Protein AF-A0A3B9F8X1-F1 (afdb_monomer)

pLDDT: mean 88.47, std 6.92, range [60.22, 96.12]

Nearest PDB structures (foldseek):
  6c6h-assembly1_A  TM=3.213E-01  e=1.861E+00  Mus musculus
  7zj1-assembly1_A  TM=3.975E-01  e=7.612E+00  Homo sapiens
  6be0-assembly1_A  TM=2.761E-01  e=8.705E+00  Salmonella enterica subsp. enterica serovar Typhimurium str. ST4/74

Solvent-accessible surface area (backbone atoms only — not comparable to full-atom values): 4940 Å² total; per-residue (Å²): 94,78,88,54,51,75,66,57,48,47,54,54,51,52,49,54,51,52,54,48,43,54,53,40,42,77,72,52,28,76,51,58,68,42,68,51,89,43,48,67,57,40,54,57,55,53,72,69,40,88,59,82,60,49,76,48,80,40,71,68,57,95,74,53,53,75,53,57,44,43,32,31,44,37,34,26,51,94,91,39,82,76,52,58,76

Mean predicted aligned error: 4.42 Å

Secondary structure (DSSP, 8-state):
-TT--HHHHHHHHHHHHHHHHHHHHHTT--SPEEE-TTHHHHHHHHHT--S--EEEEEESS---SSS-EEEEEEEEETTEEEEE-

Sequence (85 aa):
PKTMTSYQLRQRLELLISASQFRARNAGILESIEVDSTFLQFMAQINKQKQAIEIRAVAAQNTYTAGPLKVKLIAMYHGKLIFST

Radius of gyration: 13.32 Å; Cα contacts (8 Å, |Δi|>4): 123; chains: 1; bounding box: 28×22×37 Å

Foldseek 3Di:
DQPDDLVRVVVVVVVQLVVVQVVCVVVLAPDEEDEDPCVVVVSVVVNPDPDDWDKHWDFPDDDDNPDHGYIKIFIGDPNDTDDID

Structure (mmCIF, N/CA/C/O backbone):
data_AF-A0A3B9F8X1-F1
#
_entry.id   AF-A0A3B9F8X1-F1
#
loop_
_atom_site.group_PDB
_atom_site.id
_atom_site.type_symbol
_atom_site.label_atom_id
_atom_site.label_alt_id
_atom_site.label_comp_id
_atom_site.label_asym_id
_atom_site.label_entity_id
_atom_site.label_seq_id
_atom_site.pdbx_PDB_ins_code
_atom_site.Cartn_x
_atom_site.Cartn_y
_atom_site.Cartn_z
_atom_site.occupancy
_atom_site.B_iso_or_equiv
_atom_site.auth_seq_id
_atom_site.auth_comp_id
_atom_site.auth_asym_id
_atom_site.auth_atom_id
_atom_site.pdbx_PDB_model_num
ATOM 1 N N . PRO A 1 1 ? -5.373 -1.378 11.588 1.00 60.22 1 PRO A N 1
ATOM 2 C CA . PRO A 1 1 ? -5.456 0.107 11.530 1.00 60.22 1 PRO A CA 1
ATOM 3 C C . PRO A 1 1 ? -5.947 0.759 12.822 1.00 60.22 1 PRO A C 1
ATOM 5 O O . PRO A 1 1 ? -5.380 1.766 13.209 1.00 60.22 1 PRO A O 1
ATOM 8 N N . LYS A 1 2 ? -6.947 0.174 13.496 1.00 64.19 2 LYS A N 1
ATOM 9 C CA . LYS A 1 2 ? -7.628 0.757 14.667 1.00 64.19 2 LYS A CA 1
ATOM 10 C C . LYS A 1 2 ? -6.727 1.209 15.833 1.00 64.19 2 LYS A C 1
ATOM 12 O O . LYS A 1 2 ? -7.152 2.024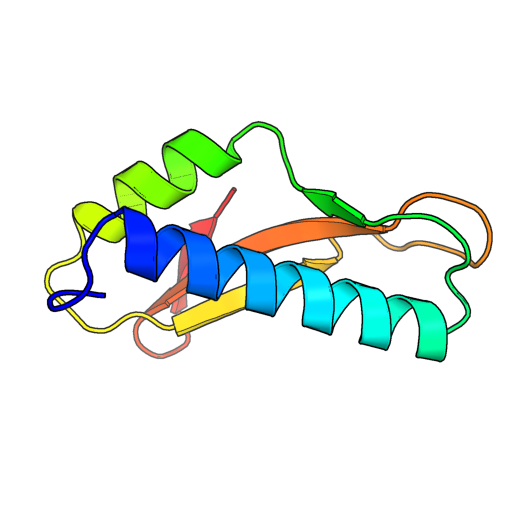 16.636 1.00 64.19 2 LYS A O 1
ATOM 17 N N . THR A 1 3 ? -5.513 0.671 15.931 1.00 76.19 3 THR A N 1
ATOM 18 C CA . THR A 1 3 ? -4.530 0.974 16.986 1.00 76.19 3 THR A CA 1
ATOM 19 C C . THR A 1 3 ? -3.355 1.830 16.508 1.00 76.19 3 THR A C 1
ATOM 21 O O . THR A 1 3 ? -2.467 2.122 17.300 1.00 76.19 3 THR A O 1
ATOM 24 N N . MET A 1 4 ? -3.308 2.200 15.224 1.00 84.06 4 MET A N 1
ATOM 25 C CA . MET A 1 4 ? -2.198 2.960 14.648 1.00 84.06 4 MET A CA 1
ATOM 26 C C . MET A 1 4 ? -2.513 4.449 14.603 1.00 84.06 4 MET A C 1
ATOM 28 O O . MET A 1 4 ? -3.608 4.843 14.207 1.00 84.06 4 MET A O 1
ATOM 32 N N . THR A 1 5 ? -1.525 5.276 14.934 1.00 87.62 5 THR A N 1
ATOM 33 C CA . THR A 1 5 ? -1.596 6.718 14.674 1.00 87.62 5 THR A CA 1
ATOM 34 C C . THR A 1 5 ? -1.520 6.998 13.172 1.00 87.62 5 THR A C 1
ATOM 36 O O . THR A 1 5 ? -1.024 6.177 12.396 1.00 87.62 5 THR A O 1
ATOM 39 N N . SER A 1 6 ? -1.939 8.191 12.742 1.00 84.25 6 SER A N 1
ATOM 40 C CA . SER A 1 6 ? -1.792 8.625 11.344 1.00 84.25 6 SER A CA 1
ATOM 41 C C . SER A 1 6 ? -0.341 8.553 10.849 1.00 84.25 6 SER A C 1
ATOM 43 O O . SER A 1 6 ? -0.105 8.242 9.684 1.00 84.25 6 SER A O 1
ATOM 45 N N . TYR A 1 7 ? 0.632 8.797 11.735 1.00 88.69 7 TYR A N 1
ATOM 46 C CA . TYR A 1 7 ? 2.056 8.662 11.426 1.00 88.69 7 TYR A CA 1
ATOM 47 C C . TYR A 1 7 ? 2.446 7.198 11.183 1.00 88.69 7 TYR A C 1
ATOM 49 O O . TYR A 1 7 ? 3.000 6.876 10.136 1.00 88.69 7 TYR A O 1
ATOM 57 N N . GLN A 1 8 ? 2.075 6.290 12.091 1.00 90.75 8 GLN A N 1
ATOM 58 C CA . GLN A 1 8 ? 2.347 4.856 11.936 1.00 90.75 8 GLN A CA 1
ATOM 59 C C . GLN A 1 8 ? 1.658 4.269 10.698 1.00 90.75 8 GLN A C 1
ATOM 61 O O . GLN A 1 8 ? 2.225 3.423 10.006 1.00 90.75 8 GLN A O 1
ATOM 66 N N . LEU A 1 9 ? 0.438 4.725 10.396 1.00 89.44 9 LEU A N 1
ATOM 67 C CA . LEU A 1 9 ? -0.279 4.321 9.191 1.00 89.44 9 LEU A CA 1
ATOM 68 C C . LEU A 1 9 ? 0.469 4.765 7.930 1.00 89.44 9 LEU A C 1
ATOM 70 O O . LEU A 1 9 ? 0.656 3.954 7.024 1.00 89.44 9 LEU A O 1
ATOM 74 N N . ARG A 1 10 ? 0.931 6.019 7.894 1.00 89.38 10 ARG A N 1
ATOM 75 C CA . ARG A 1 10 ? 1.734 6.542 6.787 1.00 89.38 10 ARG A CA 1
ATOM 76 C C . ARG A 1 10 ? 3.003 5.717 6.585 1.00 89.38 10 ARG A C 1
ATOM 78 O O . ARG A 1 10 ? 3.216 5.238 5.479 1.00 89.38 10 ARG A O 1
ATOM 85 N N . GLN A 1 11 ? 3.766 5.455 7.647 1.00 92.75 11 GLN A N 1
ATOM 86 C CA . GLN A 1 11 ? 4.982 4.636 7.566 1.00 92.75 11 GLN A CA 1
ATOM 87 C C . GLN A 1 11 ? 4.710 3.234 7.003 1.00 92.75 11 GLN A C 1
ATOM 89 O O . G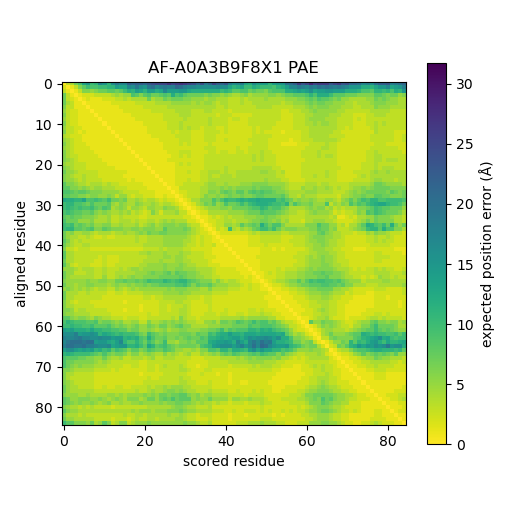LN A 1 11 ? 5.481 2.722 6.193 1.00 92.75 11 GLN A O 1
ATOM 94 N N . ARG A 1 12 ? 3.597 2.594 7.391 1.00 92.81 12 ARG A N 1
ATOM 95 C CA . ARG A 1 12 ? 3.230 1.281 6.832 1.00 92.81 12 ARG A CA 1
ATOM 96 C C . ARG A 1 12 ? 2.859 1.346 5.354 1.00 92.81 12 ARG A C 1
ATOM 98 O O . ARG A 1 12 ? 3.184 0.416 4.618 1.00 92.81 12 ARG A O 1
ATOM 105 N N . LEU A 1 13 ? 2.184 2.407 4.918 1.00 91.81 13 LEU A N 1
ATOM 106 C CA . LEU A 1 13 ? 1.866 2.604 3.504 1.00 91.81 13 LEU A CA 1
ATOM 107 C C . LEU A 1 13 ? 3.124 2.911 2.684 1.00 91.81 13 LEU A C 1
ATOM 109 O O . LEU A 1 13 ? 3.297 2.332 1.617 1.00 91.81 13 LEU A O 1
ATOM 113 N N . GLU A 1 14 ? 4.038 3.730 3.204 1.00 91.94 14 GLU A N 1
ATOM 114 C CA . GLU A 1 14 ? 5.346 3.989 2.589 1.00 91.94 14 GLU A CA 1
ATOM 115 C C . GLU A 1 14 ? 6.162 2.698 2.444 1.00 91.94 14 GLU A C 1
ATOM 117 O O . GLU A 1 14 ? 6.733 2.439 1.381 1.00 91.94 14 GLU A O 1
ATOM 122 N N . LEU A 1 15 ? 6.152 1.830 3.462 1.00 94.94 15 LEU A N 1
ATOM 123 C CA . LEU A 1 15 ? 6.785 0.513 3.393 1.00 94.94 15 LEU A CA 1
ATOM 124 C C . LEU A 1 15 ? 6.138 -0.381 2.323 1.00 94.94 15 LEU A C 1
ATOM 126 O O . LEU A 1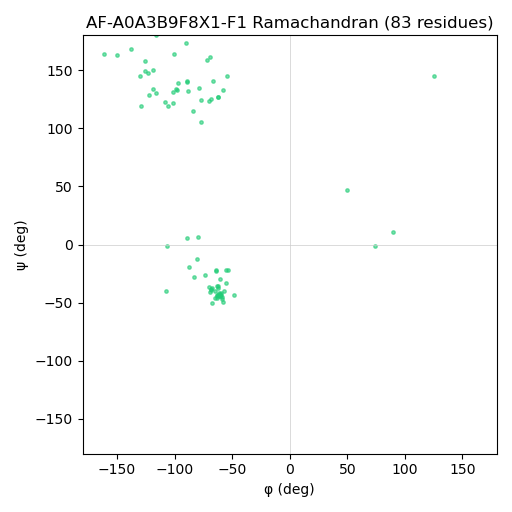 15 ? 6.849 -1.030 1.558 1.00 94.94 15 LEU A O 1
ATOM 130 N N . LEU A 1 16 ? 4.804 -0.402 2.231 1.00 94.75 16 LEU A N 1
ATOM 131 C CA . LEU A 1 16 ? 4.082 -1.156 1.200 1.00 94.75 16 LEU A CA 1
ATOM 132 C C . LEU A 1 16 ? 4.441 -0.673 -0.215 1.00 94.75 16 LEU A C 1
ATOM 134 O O . LEU A 1 16 ? 4.657 -1.497 -1.109 1.00 94.75 16 LEU A O 1
ATOM 138 N N . ILE A 1 17 ? 4.521 0.643 -0.420 1.00 91.75 17 ILE A N 1
ATOM 139 C CA . ILE A 1 17 ? 4.903 1.255 -1.699 1.00 91.75 17 ILE A CA 1
ATOM 140 C C . ILE A 1 17 ? 6.357 0.902 -2.032 1.00 91.75 17 ILE A C 1
ATOM 142 O O . ILE A 1 17 ? 6.633 0.414 -3.126 1.00 91.75 17 ILE A O 1
ATOM 146 N N . SER A 1 18 ? 7.265 1.027 -1.064 1.00 93.56 18 SER A N 1
ATOM 147 C CA . SER A 1 18 ? 8.689 0.698 -1.223 1.00 93.56 18 SER A CA 1
ATOM 148 C C . SER A 1 18 ? 8.904 -0.780 -1.563 1.00 93.56 18 SER A C 1
ATOM 150 O O . SER A 1 18 ? 9.635 -1.116 -2.494 1.00 93.56 18 SER A O 1
ATOM 152 N N . ALA A 1 19 ? 8.202 -1.683 -0.873 1.00 94.19 19 ALA A N 1
ATOM 153 C CA . ALA A 1 19 ? 8.227 -3.111 -1.176 1.00 94.19 19 ALA A CA 1
ATOM 154 C C . ALA A 1 19 ? 7.664 -3.407 -2.575 1.00 94.19 19 ALA A C 1
ATOM 156 O O . ALA A 1 19 ? 8.153 -4.295 -3.273 1.00 94.19 19 ALA A O 1
ATOM 157 N N . SER A 1 20 ? 6.649 -2.657 -3.006 1.00 93.00 20 SER A N 1
ATOM 158 C CA . SER A 1 20 ? 6.094 -2.779 -4.355 1.00 93.00 20 SER A CA 1
ATOM 159 C C . SER A 1 20 ? 7.084 -2.294 -5.414 1.00 93.00 20 SER A C 1
ATOM 161 O O . SER A 1 20 ? 7.225 -2.961 -6.434 1.00 93.00 20 SER A O 1
ATOM 163 N N . GLN A 1 21 ? 7.835 -1.219 -5.149 1.00 91.44 21 GLN A N 1
ATOM 164 C CA . GLN A 1 21 ? 8.886 -0.717 -6.045 1.00 91.44 21 GLN A CA 1
ATOM 165 C C . GLN A 1 21 ? 9.999 -1.743 -6.202 1.00 91.44 21 GLN A C 1
ATOM 167 O O . GLN A 1 21 ? 10.455 -1.995 -7.314 1.00 91.44 21 GLN A O 1
ATOM 172 N N . PHE A 1 22 ? 10.423 -2.351 -5.095 1.00 92.38 22 PHE A N 1
ATOM 173 C CA . PHE A 1 22 ? 11.422 -3.409 -5.119 1.00 92.38 22 PHE A CA 1
ATOM 174 C C . PHE A 1 22 ? 10.958 -4.593 -5.979 1.00 92.38 22 PHE A C 1
ATOM 176 O O . PHE A 1 22 ? 11.692 -5.041 -6.857 1.00 9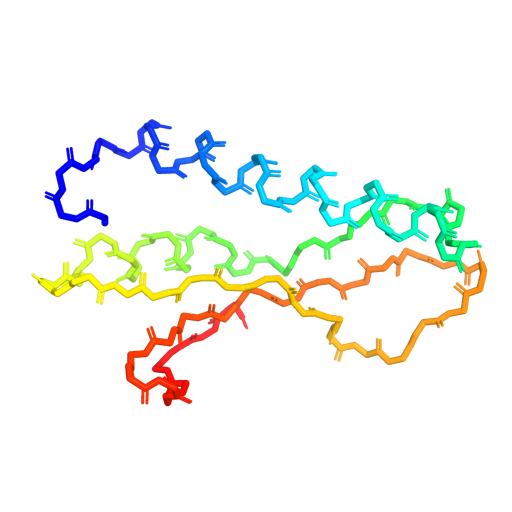2.38 22 PHE A O 1
ATOM 183 N N . ARG A 1 23 ? 9.707 -5.051 -5.803 1.00 90.94 23 ARG A N 1
ATOM 184 C CA . ARG A 1 23 ? 9.130 -6.112 -6.649 1.00 90.94 23 ARG A CA 1
ATOM 185 C C . ARG A 1 23 ? 9.049 -5.709 -8.122 1.00 90.94 23 ARG A 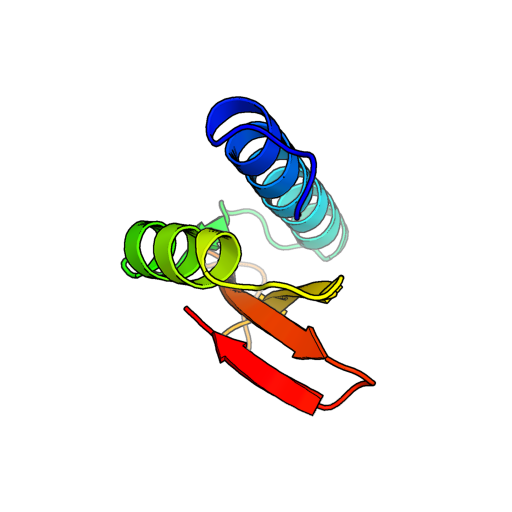C 1
ATOM 187 O O . ARG A 1 23 ? 9.374 -6.525 -8.974 1.00 90.94 23 ARG A O 1
ATOM 194 N N . ALA A 1 24 ? 8.653 -4.471 -8.414 1.00 90.19 24 ALA A N 1
ATOM 195 C CA . ALA A 1 24 ? 8.581 -3.948 -9.777 1.00 90.19 24 ALA A CA 1
ATOM 196 C C . ALA A 1 24 ? 9.956 -3.953 -10.461 1.00 90.19 24 ALA A C 1
ATOM 198 O O . ALA A 1 24 ? 10.085 -4.434 -11.584 1.00 90.19 24 ALA A O 1
ATOM 199 N N . ARG A 1 25 ? 11.000 -3.512 -9.749 1.00 90.12 25 ARG A N 1
ATOM 200 C CA . ARG A 1 25 ? 12.382 -3.538 -10.249 1.00 90.12 25 ARG A CA 1
ATOM 201 C C . ARG A 1 25 ? 12.873 -4.954 -10.515 1.00 90.12 25 ARG A C 1
ATOM 203 O O . ARG A 1 25 ? 13.439 -5.206 -11.571 1.00 90.12 25 ARG A O 1
ATOM 210 N N . ASN A 1 26 ? 12.588 -5.891 -9.612 1.00 89.56 26 ASN A N 1
ATOM 211 C CA . ASN A 1 26 ? 12.910 -7.305 -9.832 1.00 89.56 26 ASN A CA 1
ATOM 212 C C . ASN A 1 26 ? 12.149 -7.918 -11.019 1.00 89.56 26 ASN A C 1
ATOM 214 O O . ASN A 1 26 ? 12.604 -8.907 -11.582 1.00 89.56 26 ASN A O 1
ATOM 218 N N . ALA A 1 27 ? 11.013 -7.336 -11.412 1.00 87.69 27 ALA A N 1
ATOM 219 C CA . ALA A 1 27 ? 10.248 -7.723 -12.595 1.00 87.69 27 ALA A CA 1
ATOM 220 C C . ALA A 1 27 ? 10.684 -6.986 -13.882 1.00 87.69 27 ALA A C 1
ATOM 222 O O . ALA A 1 27 ? 10.044 -7.148 -14.918 1.00 87.69 27 ALA A O 1
ATOM 223 N N . GLY A 1 28 ? 11.755 -6.183 -13.835 1.00 88.44 28 GLY A N 1
ATOM 224 C CA . GLY A 1 28 ? 12.309 -5.483 -14.999 1.00 88.44 28 GLY A CA 1
ATOM 225 C C . GLY A 1 28 ? 11.721 -4.094 -15.272 1.00 88.44 28 GLY A C 1
ATOM 226 O O . GLY A 1 28 ? 11.989 -3.527 -16.328 1.00 88.44 28 GLY A O 1
ATOM 227 N N . ILE A 1 29 ? 10.939 -3.528 -14.345 1.00 87.50 29 ILE A N 1
ATOM 228 C CA . ILE A 1 29 ? 10.433 -2.150 -14.449 1.00 87.50 29 ILE A CA 1
ATOM 229 C C . ILE A 1 29 ? 11.511 -1.199 -13.922 1.00 87.50 29 ILE A C 1
ATOM 231 O O . ILE A 1 29 ? 11.870 -1.244 -12.742 1.00 87.50 29 ILE A O 1
ATOM 235 N N . LEU A 1 30 ? 12.043 -0.354 -14.804 1.00 80.31 30 LEU A N 1
ATOM 236 C CA . LEU A 1 30 ? 13.201 0.494 -14.504 1.00 80.31 30 LEU A CA 1
ATOM 237 C C . LEU A 1 30 ? 12.827 1.795 -13.780 1.00 80.31 30 LEU A C 1
ATOM 239 O O . LEU A 1 30 ? 13.623 2.333 -13.009 1.00 80.31 30 LEU A O 1
ATOM 243 N N . GLU A 1 31 ? 11.612 2.284 -14.006 1.00 83.25 31 GLU A N 1
ATOM 244 C CA . GLU A 1 31 ? 11.144 3.572 -13.499 1.00 83.25 31 GLU A CA 1
ATOM 245 C C . GLU A 1 31 ? 10.477 3.476 -12.114 1.00 83.25 31 GLU A C 1
ATOM 247 O O . GLU A 1 31 ? 10.297 2.402 -11.524 1.00 83.25 31 GLU A O 1
ATOM 252 N N . SER A 1 32 ? 10.155 4.637 -11.541 1.00 83.44 32 SER A N 1
ATOM 253 C CA . SER A 1 32 ? 9.478 4.746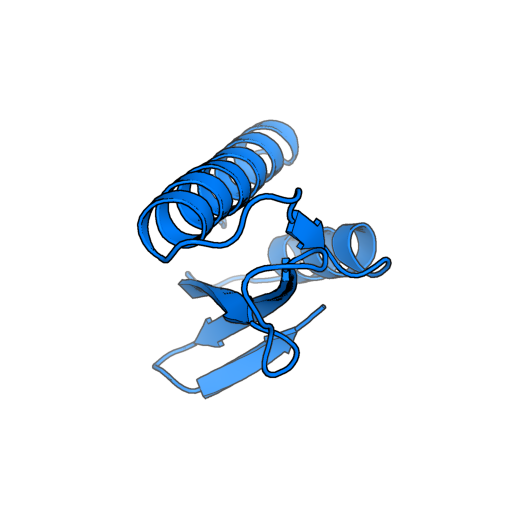 -10.249 1.00 83.44 32 SER A CA 1
ATOM 254 C C . SER A 1 32 ? 8.005 4.332 -10.313 1.00 83.44 32 SER A C 1
ATOM 256 O O . SER A 1 32 ? 7.368 4.336 -11.363 1.00 83.44 32 SER A O 1
ATOM 258 N N . ILE A 1 33 ? 7.452 3.993 -9.153 1.00 86.88 33 ILE A N 1
ATOM 259 C CA . ILE A 1 33 ? 6.026 3.800 -8.939 1.00 86.88 33 ILE A CA 1
ATOM 260 C C . ILE A 1 33 ? 5.353 5.155 -8.799 1.00 86.88 33 ILE A C 1
ATOM 262 O O . ILE A 1 33 ? 5.789 6.001 -8.019 1.00 86.88 33 ILE A O 1
ATOM 266 N N . GLU A 1 34 ? 4.228 5.298 -9.483 1.00 88.19 34 GLU A N 1
ATOM 267 C CA . GLU A 1 34 ? 3.295 6.397 -9.287 1.00 88.19 34 GLU A CA 1
ATOM 268 C C . GLU A 1 34 ? 2.073 5.875 -8.537 1.00 88.19 34 GLU A C 1
ATOM 270 O O . GLU A 1 34 ? 1.379 4.971 -9.005 1.00 88.19 34 GLU A O 1
ATOM 275 N N . VAL A 1 35 ? 1.817 6.425 -7.353 1.00 85.75 35 VAL A N 1
ATOM 276 C CA . VAL A 1 35 ? 0.582 6.156 -6.610 1.00 85.75 35 VAL A CA 1
ATOM 277 C C . VAL A 1 35 ? -0.460 7.179 -7.032 1.00 85.75 35 VAL A C 1
ATOM 279 O O . VAL A 1 35 ? -0.136 8.354 -7.199 1.00 85.75 35 VAL A O 1
ATOM 282 N N . ASP A 1 36 ? -1.706 6.736 -7.186 1.00 84.31 36 ASP A N 1
ATOM 283 C CA . ASP A 1 36 ? -2.806 7.624 -7.558 1.00 84.31 36 ASP A CA 1
ATOM 284 C C . ASP A 1 36 ? -2.929 8.833 -6.602 1.00 84.31 36 ASP A C 1
A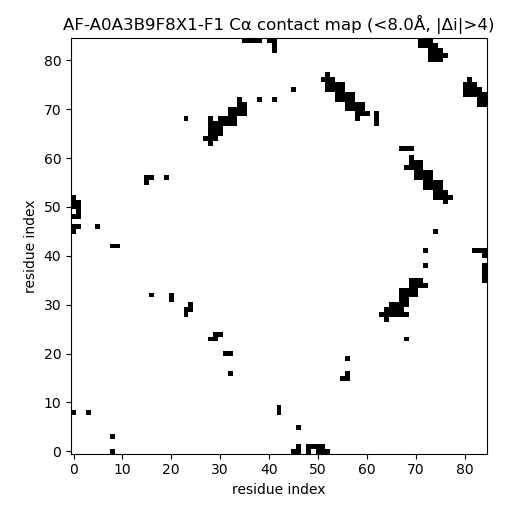TOM 286 O O . ASP A 1 36 ? -2.720 8.746 -5.385 1.00 84.31 36 ASP A O 1
ATOM 290 N N . SER A 1 37 ? -3.308 9.970 -7.181 1.00 85.19 37 SER A N 1
ATOM 291 C CA . SER A 1 37 ? -3.505 11.273 -6.543 1.00 85.19 37 SER A CA 1
ATOM 292 C C . SER A 1 37 ? -4.482 11.256 -5.358 1.00 85.19 37 SER A C 1
ATOM 294 O O . SER A 1 37 ? -4.408 12.102 -4.464 1.00 85.19 37 SER A O 1
ATOM 296 N N . THR A 1 38 ? -5.361 10.258 -5.297 1.00 90.88 38 THR A N 1
ATOM 297 C CA . THR A 1 38 ? -6.361 10.057 -4.238 1.00 90.88 38 THR A CA 1
ATOM 298 C C . THR A 1 38 ? -5.788 9.429 -2.955 1.00 90.88 38 THR A C 1
ATOM 300 O O . THR A 1 38 ? -6.528 9.145 -2.007 1.00 90.88 38 THR A O 1
ATOM 303 N N . PHE A 1 39 ? -4.463 9.253 -2.854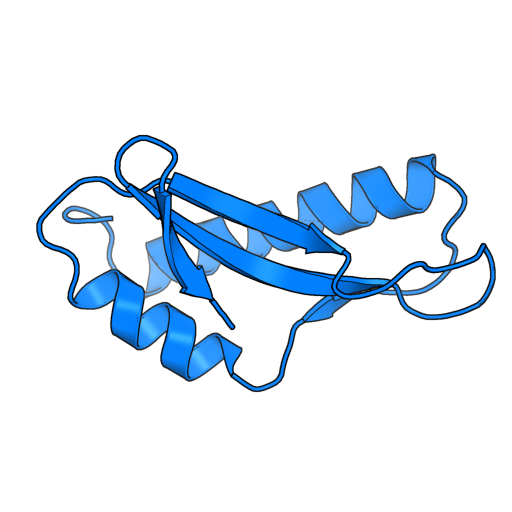 1.00 89.00 39 PHE A N 1
ATOM 304 C CA . PHE A 1 39 ? -3.773 8.680 -1.690 1.00 89.00 39 PHE A CA 1
ATOM 305 C C . PHE A 1 39 ? -4.198 9.290 -0.341 1.00 89.00 39 PHE A C 1
ATOM 307 O O . PHE A 1 39 ? -4.448 8.569 0.630 1.00 89.00 39 PHE A O 1
ATOM 314 N N . LEU A 1 40 ? -4.329 10.620 -0.265 1.00 88.88 40 LEU A N 1
ATOM 315 C CA . LEU A 1 40 ? -4.752 11.298 0.967 1.00 88.88 40 LEU A CA 1
ATOM 316 C C . LEU A 1 40 ? -6.188 10.925 1.366 1.00 88.88 40 LEU A C 1
ATOM 318 O O . LEU A 1 40 ? -6.469 10.705 2.547 1.00 88.88 40 LEU A O 1
ATOM 322 N N . GLN A 1 41 ? -7.091 10.811 0.389 1.00 91.56 41 GLN A N 1
ATOM 323 C CA . GLN A 1 41 ? -8.476 10.399 0.628 1.00 91.56 41 GLN A CA 1
ATOM 324 C C . GLN A 1 41 ? -8.531 8.929 1.052 1.00 91.56 41 GLN A C 1
ATOM 326 O O . GLN A 1 41 ? -9.257 8.591 1.986 1.00 91.56 41 GLN A O 1
ATOM 331 N N . PHE A 1 42 ? -7.706 8.069 0.450 1.00 93.12 42 PHE A N 1
ATOM 332 C CA . PHE A 1 42 ? -7.574 6.668 0.844 1.00 93.12 42 PHE A CA 1
ATOM 333 C C . PHE A 1 42 ? -7.128 6.520 2.308 1.00 93.12 42 PHE A C 1
ATOM 335 O O . PHE A 1 42 ? -7.751 5.778 3.071 1.00 93.12 42 PHE A O 1
ATOM 342 N N . MET A 1 43 ? -6.126 7.290 2.751 1.00 90.06 43 MET A N 1
ATOM 343 C CA . MET A 1 43 ? -5.727 7.326 4.167 1.00 90.06 43 MET A CA 1
ATOM 344 C C . MET A 1 43 ? -6.870 7.778 5.083 1.00 90.06 43 MET A C 1
ATOM 346 O O . MET A 1 43 ? -7.104 7.170 6.131 1.00 90.06 43 MET A O 1
ATOM 350 N N . ALA A 1 44 ? -7.617 8.811 4.683 1.00 90.12 44 ALA A N 1
ATOM 351 C CA . ALA A 1 44 ? -8.769 9.281 5.445 1.00 90.12 44 ALA A CA 1
ATOM 352 C C . ALA A 1 44 ? -9.864 8.204 5.563 1.00 90.12 44 ALA A C 1
ATOM 354 O O . ALA A 1 44 ? -10.493 8.084 6.615 1.00 90.12 44 ALA A O 1
ATOM 355 N N . GLN A 1 45 ? -10.071 7.389 4.523 1.00 92.56 45 GLN A N 1
ATOM 356 C CA . GLN A 1 45 ? -11.017 6.270 4.555 1.00 92.56 45 GLN A CA 1
ATOM 357 C C . GLN A 1 45 ? -10.545 5.125 5.457 1.00 92.56 45 GLN A C 1
ATOM 359 O O . GLN A 1 45 ? -11.371 4.543 6.162 1.00 92.56 45 GLN A O 1
ATOM 364 N N . ILE A 1 46 ? -9.239 4.828 5.508 1.00 91.56 46 ILE A N 1
ATOM 365 C CA . ILE A 1 46 ? -8.679 3.818 6.425 1.00 91.56 46 ILE A CA 1
ATOM 366 C C . ILE A 1 46 ? -8.941 4.195 7.886 1.00 91.56 46 ILE A C 1
ATOM 368 O O . ILE A 1 46 ? -9.340 3.340 8.677 1.00 91.56 46 ILE A O 1
ATOM 372 N N . ASN A 1 47 ? -8.769 5.470 8.242 1.00 86.56 47 ASN A N 1
ATOM 373 C CA . ASN A 1 47 ? -8.977 5.949 9.613 1.00 86.56 47 ASN A CA 1
ATOM 374 C C . ASN A 1 47 ? -10.433 5.822 10.090 1.00 86.56 47 ASN A C 1
ATOM 376 O O . ASN A 1 47 ? -10.684 5.754 11.291 1.00 86.56 47 ASN A O 1
ATOM 380 N N . LYS A 1 48 ? -11.397 5.748 9.167 1.00 88.94 48 LYS A N 1
ATOM 381 C CA . LYS A 1 48 ? -12.816 5.533 9.489 1.00 88.94 48 LYS A CA 1
ATOM 382 C C . LYS A 1 48 ? -13.151 4.061 9.755 1.00 88.94 48 LYS A C 1
ATOM 384 O O . LYS A 1 48 ? -14.235 3.766 10.260 1.00 88.94 48 LYS A O 1
ATOM 389 N N . GLN A 1 49 ? -12.249 3.132 9.428 1.00 90.25 49 GLN A N 1
ATOM 390 C CA . GLN A 1 49 ? -12.521 1.702 9.541 1.00 90.25 49 GLN A CA 1
ATOM 391 C C . GLN A 1 49 ? -12.436 1.230 10.991 1.00 90.25 49 GLN A C 1
ATOM 393 O O . GLN A 1 49 ? -11.418 1.374 11.670 1.00 90.25 49 GLN A O 1
ATOM 398 N N . LYS A 1 50 ? -13.521 0.607 11.460 1.00 84.75 50 LYS A N 1
ATOM 399 C CA . LYS A 1 50 ? -13.619 0.061 12.821 1.00 84.75 50 LYS A CA 1
ATOM 400 C C . LYS A 1 50 ? -13.097 -1.372 12.924 1.00 84.75 50 LYS A C 1
ATOM 402 O O . LYS A 1 50 ? -12.802 -1.812 14.038 1.00 84.75 50 LYS A O 1
ATOM 407 N N . GLN A 1 51 ? -13.007 -2.088 11.802 1.00 87.00 51 GLN A N 1
ATOM 408 C CA . GLN A 1 51 ? -12.465 -3.443 11.710 1.00 87.00 51 GLN A CA 1
ATOM 409 C C . GLN A 1 51 ? -11.022 -3.448 11.181 1.00 87.00 51 GLN A C 1
ATOM 411 O O . GLN A 1 51 ? -10.527 -2.473 10.612 1.00 87.00 51 GLN A O 1
ATOM 416 N N . ALA A 1 52 ? -10.332 -4.574 11.372 1.00 88.94 52 ALA A N 1
ATOM 417 C CA . ALA A 1 52 ? -9.091 -4.841 10.662 1.00 88.94 52 ALA A CA 1
ATOM 418 C C . ALA A 1 52 ? -9.402 -5.067 9.176 1.00 88.94 52 ALA A C 1
ATOM 420 O O . ALA A 1 52 ? -10.228 -5.908 8.831 1.00 88.94 52 ALA A O 1
ATOM 421 N N . ILE A 1 53 ? -8.740 -4.296 8.321 1.00 92.44 53 ILE A N 1
ATOM 422 C CA . ILE A 1 53 ? -8.828 -4.398 6.866 1.00 92.44 53 ILE A CA 1
ATOM 423 C C . ILE A 1 53 ? -7.449 -4.734 6.308 1.00 92.44 53 ILE A C 1
ATOM 425 O O . ILE A 1 53 ? -6.426 -4.361 6.892 1.00 92.44 53 ILE A O 1
ATOM 429 N N . GLU A 1 54 ? -7.435 -5.433 5.184 1.00 94.06 54 GLU A N 1
ATOM 430 C CA . GLU A 1 54 ? -6.233 -5.710 4.410 1.00 94.06 54 GLU A CA 1
ATOM 431 C C . GLU A 1 54 ? -6.010 -4.583 3.398 1.00 94.06 54 GLU A C 1
ATOM 433 O O . GLU A 1 54 ? -6.965 -4.072 2.816 1.00 94.06 54 GLU A O 1
ATOM 438 N N . ILE A 1 55 ? -4.754 -4.187 3.188 1.00 94.62 55 ILE A N 1
ATOM 439 C CA . ILE A 1 55 ? -4.385 -3.181 2.190 1.00 94.62 55 ILE A CA 1
ATOM 440 C C . ILE A 1 55 ? -3.393 -3.818 1.226 1.00 94.62 55 ILE A C 1
ATOM 442 O O . ILE A 1 55 ? -2.392 -4.389 1.661 1.00 94.62 55 ILE A O 1
ATOM 446 N N . ARG A 1 56 ? -3.656 -3.705 -0.076 1.00 95.00 56 ARG A N 1
ATOM 447 C CA . ARG A 1 56 ? -2.762 -4.188 -1.134 1.00 95.00 56 ARG A CA 1
ATOM 448 C C . ARG A 1 56 ? -2.433 -3.071 -2.112 1.00 95.00 56 ARG A C 1
ATOM 450 O O . ARG A 1 56 ? -3.253 -2.193 -2.355 1.00 95.00 56 ARG A O 1
ATOM 457 N N . ALA A 1 57 ? -1.242 -3.150 -2.689 1.00 94.25 57 ALA A N 1
ATOM 458 C CA . ALA A 1 57 ? -0.826 -2.353 -3.832 1.00 94.25 57 ALA A CA 1
ATOM 459 C C . ALA A 1 57 ? -0.931 -3.224 -5.088 1.00 94.25 57 ALA A C 1
ATOM 461 O O . ALA A 1 57 ? -0.317 -4.292 -5.145 1.00 94.25 57 ALA A O 1
ATOM 462 N N . VAL A 1 58 ? -1.722 -2.787 -6.066 1.00 92.56 58 VAL A N 1
ATOM 463 C CA . VAL A 1 58 ? -1.946 -3.496 -7.332 1.00 92.56 58 VAL A CA 1
ATOM 464 C C . VAL A 1 58 ? -1.591 -2.594 -8.507 1.00 92.56 58 VAL A C 1
ATOM 466 O O . VAL A 1 58 ? -1.749 -1.379 -8.423 1.00 92.56 58 VAL A O 1
ATOM 469 N N . ALA A 1 59 ? -1.103 -3.173 -9.603 1.00 90.12 59 ALA A N 1
ATOM 470 C CA . ALA A 1 59 ? -0.874 -2.418 -10.830 1.00 90.12 59 ALA A CA 1
ATOM 471 C C . ALA A 1 59 ? -2.217 -1.871 -11.345 1.00 90.12 59 ALA A C 1
ATOM 473 O O . ALA A 1 59 ? -3.182 -2.622 -11.476 1.00 90.12 59 ALA A O 1
ATOM 474 N N . ALA A 1 60 ? -2.291 -0.565 -11.599 1.00 86.88 60 ALA A N 1
ATOM 475 C CA . ALA A 1 60 ? -3.504 0.086 -12.095 1.00 86.88 60 ALA A CA 1
ATOM 476 C C . ALA A 1 60 ? -3.777 -0.245 -13.571 1.00 86.88 60 ALA A C 1
ATOM 478 O O . ALA A 1 60 ? -4.918 -0.216 -14.022 1.00 86.88 60 ALA A O 1
ATOM 479 N N . GLN A 1 61 ? -2.719 -0.565 -14.313 1.00 81.50 61 GLN A N 1
ATOM 480 C CA . GLN A 1 61 ? -2.742 -0.941 -15.719 1.00 81.50 61 GLN A CA 1
ATOM 481 C C . GLN A 1 61 ? -1.586 -1.899 -16.006 1.00 81.50 61 GLN A C 1
ATOM 483 O O . GLN A 1 61 ? -0.619 -1.962 -15.240 1.00 81.50 61 GLN A O 1
ATOM 488 N N . ASN A 1 62 ? -1.661 -2.601 -17.135 1.00 80.81 62 ASN A N 1
ATOM 489 C CA . ASN A 1 62 ? -0.500 -3.304 -17.666 1.00 80.81 62 ASN A CA 1
ATOM 490 C C . ASN A 1 62 ? 0.624 -2.283 -17.897 1.00 80.81 62 ASN A C 1
ATOM 492 O O . ASN A 1 62 ? 0.386 -1.205 -18.450 1.00 80.81 62 ASN A O 1
ATOM 496 N N . THR A 1 63 ? 1.831 -2.617 -17.450 1.00 77.44 63 THR A N 1
ATOM 497 C CA . THR A 1 63 ? 3.027 -1.803 -17.675 1.00 77.44 63 THR A CA 1
ATOM 498 C C . THR A 1 63 ? 4.115 -2.642 -18.330 1.00 77.44 63 THR A C 1
ATOM 500 O O . THR A 1 63 ? 4.096 -3.871 -18.238 1.00 77.44 63 THR A O 1
ATOM 503 N N . TYR A 1 64 ? 5.048 -1.967 -18.991 1.00 73.00 64 TYR A N 1
ATOM 504 C CA . TYR A 1 64 ? 6.191 -2.565 -19.671 1.00 73.00 64 TYR A CA 1
ATOM 505 C C . TYR A 1 64 ? 7.492 -2.101 -19.005 1.00 73.00 64 TYR A C 1
ATOM 507 O O . TYR A 1 64 ? 7.475 -1.358 -18.026 1.00 73.00 64 TYR A O 1
ATOM 515 N N . THR A 1 65 ? 8.632 -2.564 -19.512 1.00 73.94 65 THR A N 1
ATOM 516 C CA . THR A 1 65 ? 9.961 -2.270 -18.946 1.00 73.94 65 THR A CA 1
ATOM 517 C C . THR A 1 65 ? 10.300 -0.774 -18.924 1.00 73.94 65 THR A C 1
ATOM 519 O O . THR A 1 65 ? 11.030 -0.330 -18.038 1.00 73.94 65 THR A O 1
ATOM 522 N N . ALA A 1 66 ? 9.760 -0.010 -19.880 1.00 71.56 66 ALA A N 1
ATOM 523 C CA . ALA A 1 66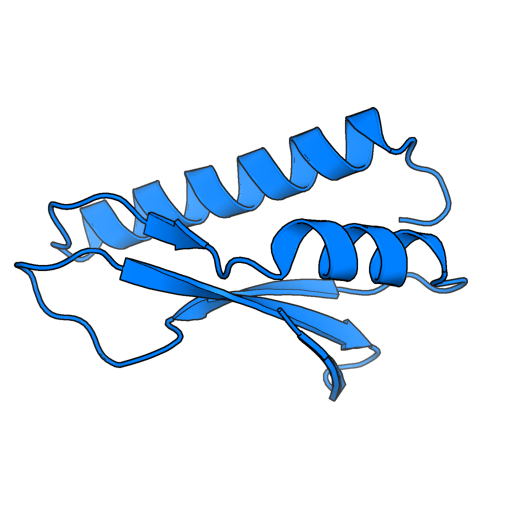 ? 9.862 1.443 -19.975 1.00 71.56 66 ALA A CA 1
ATOM 524 C C . ALA A 1 66 ? 8.499 2.072 -19.638 1.00 71.56 66 ALA A C 1
ATOM 526 O O . ALA A 1 66 ? 7.493 1.750 -20.276 1.00 71.56 66 ALA A O 1
ATOM 527 N N . GLY A 1 67 ? 8.471 2.939 -18.630 1.00 74.31 67 GLY A N 1
ATOM 528 C CA . GLY A 1 67 ? 7.277 3.582 -18.089 1.00 74.31 67 GLY A CA 1
ATOM 529 C C . GLY A 1 67 ? 7.109 3.372 -16.577 1.00 74.31 67 GLY A C 1
ATOM 530 O O . GLY A 1 67 ? 7.423 2.295 -16.051 1.00 74.31 67 GLY A O 1
ATOM 531 N N . PRO A 1 68 ? 6.579 4.375 -15.853 1.00 80.38 68 PRO A N 1
ATOM 532 C CA . PRO A 1 68 ? 6.347 4.255 -14.424 1.00 80.38 68 PRO A CA 1
ATOM 533 C C . PRO A 1 68 ? 5.256 3.219 -14.146 1.00 80.38 68 PRO A C 1
ATOM 535 O O . PRO A 1 68 ? 4.235 3.134 -14.838 1.00 80.38 68 PRO A O 1
ATOM 538 N N . LEU A 1 69 ? 5.441 2.425 -13.091 1.00 86.69 69 LEU A N 1
ATOM 539 C CA . LEU A 1 69 ? 4.400 1.505 -12.643 1.00 86.69 69 LEU A CA 1
ATOM 540 C C . LEU A 1 69 ? 3.330 2.296 -11.889 1.00 86.69 69 LEU A C 1
ATOM 542 O O . LEU A 1 69 ? 3.518 2.662 -10.728 1.00 86.69 69 LEU A O 1
ATOM 546 N N . LYS A 1 70 ? 2.177 2.507 -12.523 1.00 90.12 70 LYS A N 1
ATOM 547 C CA . LYS A 1 70 ? 1.011 3.069 -11.836 1.00 90.12 70 LYS A CA 1
ATOM 548 C C . LYS A 1 70 ? 0.437 2.055 -10.857 1.00 90.12 70 LYS A C 1
ATOM 550 O O . LYS A 1 70 ? 0.073 0.943 -11.246 1.00 90.12 70 LYS A O 1
ATOM 555 N N . VAL A 1 71 ? 0.335 2.442 -9.592 1.00 91.06 71 VAL A N 1
ATOM 556 C CA . VAL A 1 71 ? -0.146 1.603 -8.497 1.00 91.06 71 VAL A CA 1
ATOM 557 C C . VAL A 1 71 ? -1.430 2.167 -7.917 1.00 91.06 71 VAL A C 1
ATOM 559 O O . VAL A 1 71 ? -1.516 3.326 -7.517 1.00 91.06 71 VAL A O 1
ATOM 562 N N . LYS A 1 72 ? -2.409 1.278 -7.795 1.00 93.38 72 LYS A N 1
ATOM 563 C CA . LYS A 1 72 ? -3.657 1.491 -7.081 1.00 93.38 72 LYS A CA 1
ATOM 564 C C . LYS A 1 72 ? -3.569 0.816 -5.717 1.00 93.38 72 LYS A C 1
ATOM 566 O O . LYS A 1 72 ? -3.186 -0.353 -5.619 1.00 93.38 72 LYS A O 1
ATOM 571 N N . LEU A 1 73 ? -3.923 1.530 -4.654 1.00 94.94 73 LEU A N 1
ATOM 572 C CA . LEU A 1 73 ? -4.092 0.923 -3.339 1.00 94.94 73 LEU A CA 1
ATOM 573 C C . LEU A 1 73 ? -5.530 0.442 -3.204 1.00 94.94 73 LEU A C 1
ATOM 575 O O . LEU A 1 73 ? -6.471 1.178 -3.491 1.00 94.94 73 LEU A O 1
ATOM 579 N N . ILE A 1 74 ? -5.706 -0.793 -2.753 1.00 96.00 74 ILE A N 1
ATOM 580 C CA . ILE A 1 74 ? -7.019 -1.374 -2.494 1.00 96.00 74 ILE A CA 1
ATOM 581 C C . ILE A 1 74 ? -7.130 -1.746 -1.026 1.00 96.00 74 ILE A C 1
ATOM 583 O O . ILE A 1 74 ? -6.218 -2.343 -0.452 1.00 96.00 74 ILE A O 1
ATOM 587 N N . ALA A 1 75 ? -8.255 -1.389 -0.421 1.00 95.88 75 ALA A N 1
ATOM 588 C CA . ALA A 1 75 ? -8.644 -1.850 0.895 1.00 95.88 75 ALA A CA 1
ATOM 589 C C . ALA A 1 75 ? -9.639 -2.995 0.734 1.00 95.88 75 ALA A C 1
ATOM 591 O O . ALA A 1 75 ? -10.586 -2.913 -0.056 1.00 95.88 75 ALA A O 1
ATOM 592 N N . MET A 1 76 ? -9.430 -4.063 1.493 1.00 96.12 76 MET A N 1
ATOM 593 C CA . MET A 1 76 ? -10.254 -5.256 1.438 1.00 96.12 76 MET A CA 1
ATOM 594 C C . MET A 1 76 ? -10.701 -5.688 2.827 1.00 96.12 76 MET A C 1
ATOM 596 O O . MET A 1 76 ? -9.958 -5.595 3.807 1.00 96.12 76 MET A O 1
ATOM 600 N N . TYR A 1 77 ? -11.912 -6.221 2.892 1.00 94.38 77 TYR A N 1
ATOM 601 C CA . TYR A 1 77 ? -12.466 -6.842 4.083 1.00 94.38 77 TYR A CA 1
ATOM 602 C C . TYR A 1 77 ? -13.016 -8.218 3.712 1.00 94.38 77 TYR A C 1
ATOM 604 O O . TYR A 1 77 ? -13.869 -8.331 2.834 1.00 94.38 77 TYR A O 1
ATOM 612 N N . HIS A 1 78 ? -12.475 -9.271 4.333 1.00 92.81 78 HIS A N 1
ATOM 613 C CA . HIS A 1 78 ? -12.807 -10.670 4.020 1.00 92.81 78 HIS A CA 1
ATOM 614 C C . HIS A 1 78 ? -12.737 -10.983 2.509 1.00 92.81 78 HIS A C 1
ATOM 616 O O . HIS A 1 78 ? -13.660 -11.551 1.931 1.00 92.81 78 HIS A O 1
ATOM 622 N N . GLY A 1 79 ? -11.657 -10.548 1.850 1.00 93.00 79 GLY A N 1
ATOM 623 C CA . GLY A 1 79 ? -11.429 -10.770 0.416 1.00 93.00 79 GLY A CA 1
ATOM 624 C C . GLY A 1 79 ? -12.283 -9.916 -0.528 1.00 93.00 79 GLY A C 1
ATOM 625 O O . GLY A 1 79 ? -12.111 -10.008 -1.740 1.00 93.00 79 GLY A O 1
ATOM 626 N N . LYS A 1 80 ? -13.176 -9.064 -0.008 1.00 95.19 80 LYS A N 1
ATOM 627 C CA . LYS A 1 80 ? -13.990 -8.148 -0.815 1.00 95.19 80 LYS A CA 1
ATOM 628 C C . LYS A 1 80 ? -13.377 -6.756 -0.833 1.00 95.19 80 LYS A C 1
ATOM 630 O O . LYS A 1 80 ? -13.032 -6.222 0.221 1.00 95.19 80 LYS A O 1
ATOM 635 N N . LEU A 1 81 ? -13.280 -6.166 -2.022 1.00 95.06 81 LEU A N 1
ATOM 636 C CA . LEU A 1 81 ? -12.896 -4.768 -2.202 1.00 95.06 81 LEU A CA 1
ATOM 637 C C . LEU A 1 81 ? -13.932 -3.861 -1.526 1.00 95.06 81 LEU A C 1
ATOM 639 O O . LEU A 1 81 ? -15.122 -3.980 -1.809 1.00 95.06 81 LEU A O 1
ATOM 643 N N . ILE A 1 82 ? -13.477 -2.961 -0.653 1.00 95.00 82 ILE A N 1
ATOM 644 C CA . ILE A 1 82 ? -14.349 -1.984 0.022 1.00 95.00 82 ILE A CA 1
ATOM 645 C C . ILE A 1 82 ? -14.156 -0.565 -0.515 1.00 95.00 82 ILE A C 1
ATOM 647 O O . ILE A 1 82 ? -15.129 0.157 -0.701 1.00 95.00 82 ILE A O 1
ATOM 651 N N . PHE A 1 83 ? -12.916 -0.164 -0.789 1.00 95.06 83 PHE A N 1
ATOM 652 C CA . PHE A 1 83 ? -12.575 1.090 -1.456 1.00 95.06 83 PHE A CA 1
ATOM 653 C C . PHE A 1 83 ? -11.153 1.002 -2.011 1.00 95.06 83 PHE A C 1
ATOM 655 O O . PHE A 1 83 ? -10.367 0.130 -1.629 1.00 95.06 83 PHE A O 1
ATOM 662 N N . SER A 1 84 ? -10.817 1.914 -2.910 1.00 94.62 84 SER A N 1
ATOM 663 C CA . SER A 1 84 ? -9.488 2.034 -3.490 1.00 94.62 84 SER A CA 1
ATOM 664 C C . SER A 1 84 ? -9.078 3.493 -3.587 1.00 94.62 84 SER A C 1
ATOM 666 O O . SER A 1 84 ? -9.915 4.379 -3.405 1.00 94.62 84 SER A O 1
ATOM 668 N N . THR A 1 85 ? -7.801 3.727 -3.873 1.00 91.94 85 THR A N 1
ATOM 669 C CA . THR A 1 85 ? -7.393 4.973 -4.523 1.00 91.94 85 THR A CA 1
ATOM 670 C C . THR A 1 85 ? -8.052 5.088 -5.893 1.00 91.94 85 THR A C 1
ATOM 672 O O . THR A 1 85 ? -8.344 4.020 -6.482 1.00 91.94 85 THR A O 1
#